Protein AF-A0A9D1DAY0-F1 (afdb_monomer_lite)

pLDDT: mean 90.66, std 7.15, range [53.03, 96.75]

Radius of gyration: 17.34 Å; chains: 1; bounding box: 46×25×51 Å

Secondary structure (DSSP, 8-state):
--HHHHHHHHH-HHHHHHHHHHHHHHHHT--BTTB-HHHHHHHHHHHHHHHHHHHHHHHHHHHHHTTS-HHHHHHHHHHHHSPPP-HHHHHHHHHHHHHHHHHHHTTTTTTHHHHHHHHHHT--

Structure (mmCIF, N/CA/C/O backbone):
data_AF-A0A9D1DAY0-F1
#
_entry.id   AF-A0A9D1DAY0-F1
#
loop_
_atom_site.group_PDB
_atom_site.id
_atom_site.type_symbol
_atom_site.label_atom_id
_atom_site.label_alt_id
_atom_site.label_comp_id
_atom_site.label_asym_id
_atom_site.label_entity_id
_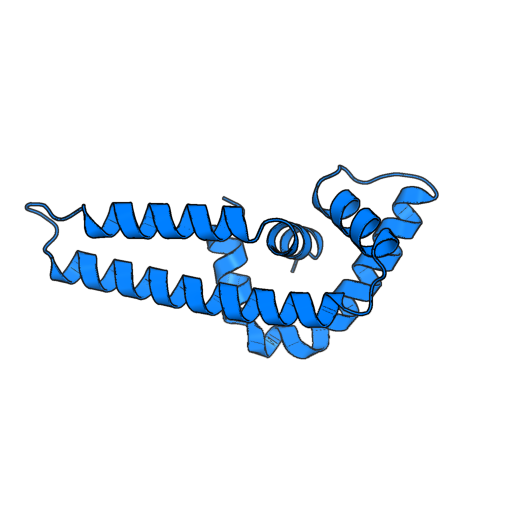atom_site.label_seq_id
_atom_site.pdbx_PDB_ins_code
_atom_site.Cartn_x
_atom_site.Cartn_y
_atom_site.Cartn_z
_atom_site.occupancy
_atom_site.B_iso_or_equiv
_atom_site.auth_seq_id
_atom_site.auth_comp_id
_atom_site.auth_asym_id
_atom_site.auth_atom_id
_atom_site.pdbx_PDB_model_num
ATOM 1 N N . MET A 1 1 ? 0.345 -10.544 9.153 1.00 59.47 1 MET A N 1
ATOM 2 C CA . MET A 1 1 ? 0.003 -9.256 8.516 1.00 59.47 1 MET A CA 1
ATOM 3 C C . MET A 1 1 ? -0.204 -8.164 9.567 1.00 59.47 1 MET A C 1
ATOM 5 O O . MET A 1 1 ? -1.065 -8.306 10.435 1.00 59.47 1 MET A O 1
ATOM 9 N N . LYS A 1 2 ? 0.604 -7.096 9.554 1.00 84.38 2 LYS A N 1
ATOM 10 C CA . LYS A 1 2 ? 0.476 -5.992 10.524 1.00 84.38 2 LYS A CA 1
ATOM 11 C C . LYS A 1 2 ? -0.511 -4.956 9.978 1.00 84.38 2 LYS A C 1
ATOM 13 O O . LYS A 1 2 ? -0.156 -4.183 9.102 1.00 84.38 2 LYS A O 1
ATOM 18 N N . VAL A 1 3 ? -1.721 -4.897 10.538 1.00 91.44 3 VAL A N 1
ATOM 19 C CA . VAL A 1 3 ? -2.784 -3.924 10.178 1.00 91.44 3 VAL A CA 1
ATOM 20 C C . VAL A 1 3 ? -2.260 -2.489 10.106 1.00 91.44 3 VAL A C 1
ATOM 22 O O . VAL A 1 3 ? -2.619 -1.729 9.217 1.00 91.44 3 VAL A O 1
ATOM 25 N N . LYS A 1 4 ? -1.346 -2.139 11.014 1.00 91.81 4 LYS A N 1
ATOM 26 C CA . LYS A 1 4 ? -0.687 -0.835 11.039 1.00 91.81 4 LYS A CA 1
ATOM 27 C C . LYS A 1 4 ? 0.099 -0.521 9.758 1.00 91.81 4 LYS A C 1
ATOM 29 O O . LYS A 1 4 ? 0.066 0.614 9.312 1.00 91.81 4 LYS A O 1
ATOM 34 N N . ALA A 1 5 ? 0.787 -1.503 9.172 1.00 91.56 5 ALA A N 1
ATOM 35 C CA . ALA A 1 5 ? 1.514 -1.325 7.915 1.00 91.56 5 ALA A CA 1
ATOM 36 C C . ALA A 1 5 ? 0.534 -1.071 6.760 1.00 91.56 5 ALA A C 1
ATOM 38 O O . ALA A 1 5 ? 0.675 -0.094 6.041 1.00 91.56 5 ALA A O 1
ATOM 39 N N . ILE A 1 6 ? -0.536 -1.860 6.669 1.00 94.62 6 ILE A N 1
ATOM 40 C CA . ILE A 1 6 ? -1.580 -1.660 5.652 1.00 94.62 6 ILE A CA 1
ATOM 41 C C . ILE A 1 6 ? -2.205 -0.268 5.752 1.00 94.62 6 ILE A C 1
ATOM 43 O O . ILE A 1 6 ? -2.365 0.407 4.744 1.00 94.62 6 ILE A O 1
ATOM 47 N N . LEU A 1 7 ? -2.520 0.185 6.969 1.00 95.31 7 LEU A N 1
ATOM 48 C CA . LEU A 1 7 ? -3.064 1.526 7.178 1.00 95.31 7 LEU A CA 1
ATOM 49 C C . LEU A 1 7 ? -2.066 2.617 6.775 1.00 95.31 7 LEU A C 1
ATOM 51 O O . LEU A 1 7 ? -2.467 3.595 6.158 1.00 95.31 7 LEU A O 1
ATOM 55 N N . LYS A 1 8 ? -0.769 2.450 7.068 1.00 94.31 8 LYS A N 1
ATOM 56 C CA . LYS A 1 8 ? 0.255 3.393 6.594 1.00 94.31 8 LYS A CA 1
ATOM 57 C C . LYS A 1 8 ? 0.265 3.488 5.071 1.00 94.31 8 LYS A C 1
ATOM 59 O O . LYS A 1 8 ? 0.278 4.595 4.559 1.00 94.31 8 LYS A O 1
ATOM 64 N N . PHE A 1 9 ? 0.230 2.351 4.374 1.00 94.69 9 PHE A N 1
ATOM 65 C CA . PHE A 1 9 ? 0.159 2.324 2.913 1.00 94.69 9 PHE A CA 1
ATOM 66 C C . PHE A 1 9 ? -1.111 3.013 2.398 1.00 94.69 9 PHE A C 1
ATOM 68 O O . PHE A 1 9 ? -1.030 3.874 1.531 1.00 94.69 9 PHE A O 1
ATOM 75 N N . TYR A 1 10 ? -2.268 2.696 2.983 1.00 96.06 10 TYR A N 1
ATOM 76 C CA . TYR A 1 10 ? -3.549 3.294 2.606 1.00 96.06 10 TYR A CA 1
ATOM 77 C C . TYR A 1 10 ? -3.557 4.827 2.723 1.00 96.06 10 TYR A C 1
ATOM 79 O O . TYR A 1 10 ? -4.090 5.499 1.846 1.00 96.06 10 TYR A O 1
ATOM 87 N N . PHE A 1 11 ? -2.938 5.378 3.773 1.00 95.75 11 PHE A N 1
ATOM 88 C CA . PHE A 1 11 ? -2.857 6.826 4.000 1.00 95.75 11 PHE A CA 1
ATOM 89 C C . PHE A 1 11 ? -1.659 7.518 3.326 1.00 95.75 11 PHE A C 1
ATOM 91 O O . PHE A 1 11 ? -1.552 8.736 3.449 1.00 95.75 11 PHE A O 1
ATOM 98 N N . MET A 1 12 ? -0.769 6.773 2.661 1.00 93.06 12 MET A N 1
ATOM 99 C CA . MET A 1 12 ? 0.395 7.291 1.922 1.00 93.06 12 MET A CA 1
ATOM 100 C C . MET A 1 12 ? 0.554 6.623 0.538 1.00 93.06 12 MET A C 1
ATOM 102 O O . MET A 1 12 ? 1.615 6.064 0.225 1.00 93.06 12 MET A O 1
ATOM 106 N N . PRO A 1 13 ? -0.499 6.608 -0.305 1.00 90.06 13 PRO A N 1
ATOM 107 C CA . PRO A 1 13 ? -0.414 5.985 -1.622 1.00 90.06 13 PRO A CA 1
ATOM 108 C C . PRO A 1 13 ? 0.512 6.766 -2.562 1.00 90.06 13 PRO A C 1
ATOM 110 O O . PRO A 1 13 ? 1.239 6.163 -3.352 1.00 90.06 13 PRO A O 1
ATOM 113 N N . GLU A 1 14 ? 0.545 8.095 -2.439 1.00 90.50 14 GLU A N 1
ATOM 114 C CA . GLU A 1 14 ? 1.357 8.984 -3.275 1.00 90.50 14 GLU A CA 1
ATOM 115 C C . GLU A 1 14 ? 2.858 8.779 -3.038 1.00 90.50 14 GLU A C 1
ATOM 117 O O . GLU A 1 14 ? 3.660 8.779 -3.978 1.00 90.50 14 GLU A O 1
ATOM 122 N N . GLU A 1 15 ? 3.267 8.553 -1.789 1.00 89.31 15 GLU A N 1
ATOM 123 C CA . GLU A 1 15 ? 4.658 8.266 -1.455 1.00 89.31 15 GLU A CA 1
ATOM 124 C C . GLU A 1 15 ? 5.088 6.889 -1.968 1.00 89.31 15 GLU A C 1
ATOM 126 O O . GLU A 1 15 ? 6.204 6.745 -2.483 1.00 89.31 15 GLU A O 1
ATOM 131 N N . ALA A 1 16 ? 4.203 5.889 -1.881 1.00 88.38 16 ALA A N 1
ATOM 132 C CA . ALA A 1 16 ? 4.439 4.568 -2.457 1.00 88.38 16 ALA A CA 1
ATOM 133 C C . ALA A 1 16 ? 4.591 4.648 -3.986 1.00 88.38 16 ALA A C 1
ATOM 135 O O . ALA A 1 16 ? 5.547 4.100 -4.546 1.00 88.38 16 ALA A O 1
ATOM 136 N N . GLU A 1 17 ? 3.710 5.395 -4.655 1.00 90.88 17 GLU A N 1
ATOM 137 C CA . GLU A 1 17 ? 3.792 5.644 -6.092 1.00 90.88 17 GLU A CA 1
ATOM 138 C C . GLU A 1 17 ? 5.081 6.386 -6.473 1.00 90.88 17 GLU A C 1
ATOM 140 O O . GLU A 1 17 ? 5.796 5.973 -7.389 1.00 90.88 17 GLU A O 1
ATOM 145 N N . THR A 1 18 ? 5.426 7.447 -5.745 1.00 91.31 18 THR A N 1
ATOM 146 C CA . THR A 1 18 ? 6.639 8.235 -5.994 1.00 91.31 18 THR A CA 1
ATOM 147 C C . THR A 1 18 ? 7.894 7.375 -5.872 1.00 91.31 18 THR A C 1
ATOM 149 O O . THR A 1 18 ? 8.805 7.475 -6.701 1.00 91.31 18 THR A O 1
ATOM 152 N N . ARG A 1 19 ? 7.962 6.503 -4.859 1.00 90.38 19 ARG A N 1
ATOM 153 C CA . ARG A 1 19 ? 9.091 5.584 -4.666 1.00 90.38 19 ARG A CA 1
ATOM 154 C C . ARG A 1 19 ? 9.217 4.608 -5.838 1.00 90.38 19 ARG A C 1
ATOM 156 O O . ARG A 1 19 ? 10.320 4.441 -6.358 1.00 90.38 19 ARG A O 1
ATOM 163 N N . LEU A 1 20 ? 8.110 4.019 -6.290 1.00 91.44 20 LEU A N 1
ATOM 164 C CA . LEU A 1 20 ? 8.094 3.125 -7.451 1.00 91.44 20 LEU A CA 1
ATOM 165 C C . LEU A 1 20 ? 8.511 3.834 -8.740 1.00 91.44 20 LEU A C 1
ATOM 167 O O . LEU A 1 20 ? 9.375 3.334 -9.457 1.00 91.44 20 LEU A O 1
ATOM 171 N N . ASN A 1 21 ? 7.967 5.022 -9.006 1.00 93.00 21 ASN A N 1
ATOM 172 C CA . ASN A 1 21 ? 8.323 5.803 -10.188 1.00 93.00 21 ASN A CA 1
ATOM 173 C C . ASN A 1 21 ? 9.828 6.129 -10.202 1.00 93.00 21 ASN A C 1
ATOM 175 O O . ASN A 1 21 ? 10.477 6.005 -11.236 1.00 93.00 21 ASN A O 1
ATOM 179 N N . ARG A 1 22 ? 10.428 6.456 -9.047 1.00 93.12 22 ARG A N 1
ATOM 180 C CA . ARG A 1 22 ? 11.885 6.657 -8.935 1.00 93.12 22 ARG A CA 1
ATOM 181 C C . ARG A 1 22 ? 12.681 5.393 -9.257 1.00 93.12 22 ARG A C 1
ATOM 183 O O . ARG A 1 22 ? 13.717 5.492 -9.911 1.00 93.12 22 ARG A O 1
ATOM 190 N N . LEU A 1 23 ? 12.224 4.222 -8.807 1.00 92.88 23 LEU A N 1
ATOM 191 C CA . LEU A 1 23 ? 12.869 2.947 -9.131 1.00 92.88 23 LEU A CA 1
ATOM 192 C C . LEU A 1 23 ? 12.781 2.647 -10.628 1.00 92.88 23 LEU A C 1
ATOM 194 O O . LEU A 1 23 ? 13.804 2.323 -11.226 1.00 92.88 23 LEU A O 1
ATOM 198 N N . ILE A 1 24 ? 11.605 2.830 -11.233 1.00 93.44 24 ILE A N 1
ATOM 199 C CA . ILE A 1 24 ? 11.387 2.654 -12.675 1.00 93.44 24 ILE A CA 1
ATOM 200 C C . ILE A 1 24 ? 12.343 3.549 -13.461 1.00 93.44 24 ILE A C 1
ATOM 202 O O . ILE A 1 24 ? 13.116 3.052 -14.276 1.00 93.44 24 ILE A O 1
ATOM 206 N N . THR A 1 25 ? 12.371 4.848 -13.153 1.00 93.62 25 THR A N 1
ATOM 207 C CA . THR A 1 25 ? 13.281 5.808 -13.790 1.00 93.62 25 THR A CA 1
ATOM 208 C C . THR A 1 25 ? 14.739 5.386 -13.618 1.00 93.62 25 THR A C 1
ATOM 210 O O . THR A 1 25 ? 15.494 5.346 -14.586 1.00 93.62 25 THR A O 1
ATOM 213 N N . LYS A 1 26 ? 15.147 5.002 -12.402 1.00 92.62 26 LYS A N 1
ATOM 214 C CA . LYS A 1 26 ? 16.519 4.553 -12.134 1.00 92.62 26 LYS A CA 1
ATOM 215 C C . LYS A 1 26 ? 16.903 3.338 -12.981 1.00 92.62 26 LYS A C 1
ATOM 217 O O . LYS A 1 26 ? 18.027 3.289 -13.468 1.00 92.62 26 LYS A O 1
ATOM 222 N N . LYS A 1 27 ? 16.008 2.358 -13.140 1.00 91.19 27 LYS A N 1
ATOM 223 C CA . LYS A 1 27 ? 16.276 1.153 -13.938 1.00 91.19 27 LYS A CA 1
ATOM 224 C C . LYS A 1 27 ? 16.282 1.448 -15.435 1.00 91.19 27 LYS A C 1
ATOM 226 O O . LYS A 1 27 ? 17.211 1.014 -16.113 1.00 91.19 27 LYS A O 1
ATOM 231 N N . ALA A 1 28 ? 15.342 2.261 -15.913 1.00 89.56 28 ALA A N 1
ATOM 232 C CA . ALA A 1 28 ? 15.250 2.664 -17.315 1.00 89.56 28 ALA A CA 1
ATOM 233 C C . ALA A 1 28 ? 16.539 3.336 -17.827 1.00 89.56 28 ALA A C 1
ATOM 235 O O . ALA A 1 28 ? 16.956 3.091 -18.954 1.00 89.56 28 ALA A O 1
ATOM 236 N N . PHE A 1 29 ? 17.211 4.126 -16.983 1.00 88.44 29 PHE A N 1
ATOM 237 C CA . PHE A 1 29 ? 18.459 4.818 -17.333 1.00 88.44 29 PHE A CA 1
ATOM 238 C C . PHE A 1 29 ? 19.740 4.076 -16.909 1.00 88.44 29 PHE A C 1
ATOM 240 O O . PHE A 1 29 ? 20.819 4.662 -16.925 1.00 88.44 29 PHE A O 1
ATOM 247 N N . SER A 1 30 ? 19.655 2.798 -16.519 1.00 86.38 30 SER A N 1
ATOM 248 C CA . SER A 1 30 ? 20.807 2.040 -15.994 1.00 86.38 30 SER A CA 1
ATOM 249 C C . SER A 1 30 ? 21.574 1.200 -17.023 1.00 86.38 30 SER A C 1
ATOM 251 O O . SER A 1 30 ? 22.434 0.407 -16.630 1.00 86.38 30 SER A O 1
ATOM 253 N N . VAL A 1 31 ? 21.291 1.380 -18.319 1.00 81.69 31 VAL A N 1
ATOM 254 C CA . VAL A 1 31 ? 21.986 0.690 -19.418 1.00 81.69 31 VAL A CA 1
ATOM 255 C C . VAL A 1 31 ? 23.481 1.006 -19.368 1.00 81.69 31 VAL A C 1
ATOM 257 O O . VAL A 1 31 ? 23.879 2.169 -19.296 1.00 81.69 31 VAL A O 1
ATOM 260 N N . ASN A 1 32 ? 24.319 -0.029 -19.394 1.00 84.31 32 ASN A N 1
ATOM 261 C CA . ASN A 1 32 ? 25.774 0.112 -19.384 1.00 84.31 32 ASN A CA 1
ATOM 262 C C . ASN A 1 32 ? 26.457 -1.103 -20.039 1.00 84.31 32 ASN A C 1
ATOM 264 O O . ASN A 1 32 ? 25.798 -2.015 -20.524 1.00 84.31 32 ASN A O 1
ATOM 268 N N . ALA A 1 33 ? 27.792 -1.136 -20.052 1.00 76.75 33 ALA A N 1
ATOM 269 C CA . ALA A 1 33 ? 28.555 -2.210 -20.698 1.00 76.75 33 ALA A CA 1
ATOM 270 C C . ALA A 1 33 ? 28.264 -3.629 -20.152 1.00 76.75 33 ALA A C 1
ATOM 272 O O . ALA A 1 33 ? 28.474 -4.602 -20.868 1.00 76.75 33 ALA A O 1
ATOM 273 N N . ALA A 1 34 ? 27.778 -3.751 -18.912 1.00 78.81 34 ALA A N 1
ATOM 274 C CA . ALA A 1 34 ? 27.421 -5.017 -18.268 1.00 78.81 34 ALA A CA 1
ATOM 275 C C . ALA A 1 34 ? 25.907 -5.303 -18.264 1.00 78.81 34 ALA A C 1
ATOM 277 O O . ALA A 1 34 ? 25.490 -6.361 -17.802 1.00 78.81 34 ALA A O 1
ATOM 278 N N . ARG A 1 35 ? 25.082 -4.359 -18.731 1.00 80.25 35 ARG A N 1
ATOM 279 C CA . ARG A 1 35 ? 23.618 -4.422 -18.678 1.00 80.25 35 ARG A CA 1
ATOM 280 C C . ARG A 1 35 ? 23.027 -3.859 -19.950 1.00 80.25 35 ARG A C 1
ATOM 282 O O . ARG A 1 35 ? 23.083 -2.649 -20.188 1.00 80.25 35 ARG A O 1
ATOM 289 N N . ASN A 1 36 ? 22.450 -4.735 -20.754 1.00 87.38 36 ASN A N 1
ATOM 290 C CA . ASN A 1 36 ? 21.890 -4.326 -22.027 1.00 87.38 36 ASN A CA 1
ATOM 291 C C . ASN A 1 36 ? 20.499 -3.677 -21.828 1.00 87.38 36 ASN A C 1
ATOM 293 O O . ASN A 1 36 ? 19.935 -3.638 -20.729 1.00 87.38 36 ASN A O 1
ATOM 297 N N . ALA A 1 37 ? 19.950 -3.121 -22.908 1.00 87.94 37 ALA A N 1
ATOM 298 C CA . ALA A 1 37 ? 18.640 -2.472 -22.880 1.00 87.94 37 ALA A CA 1
ATOM 299 C C . ALA A 1 37 ? 17.486 -3.449 -22.584 1.00 87.94 37 ALA A C 1
ATOM 301 O O . ALA A 1 37 ? 16.479 -3.035 -22.013 1.00 87.94 37 ALA A O 1
ATOM 302 N N . PHE A 1 38 ? 17.637 -4.726 -22.945 1.00 90.12 38 PHE A N 1
ATOM 303 C CA . PHE A 1 38 ? 16.642 -5.767 -22.701 1.00 90.12 38 PHE A CA 1
ATOM 304 C C . PHE A 1 38 ? 16.529 -6.086 -21.203 1.00 90.12 38 PHE A C 1
ATOM 306 O O . PHE A 1 38 ? 15.431 -6.003 -20.663 1.00 90.12 38 PHE A O 1
ATOM 313 N N . ASP A 1 39 ? 17.652 -6.288 -20.507 1.00 89.94 39 ASP A N 1
ATOM 314 C CA . ASP A 1 39 ? 17.676 -6.521 -19.052 1.00 89.94 39 ASP A CA 1
ATOM 315 C C . ASP A 1 39 ? 17.010 -5.354 -18.295 1.00 89.94 39 ASP A C 1
ATOM 317 O O . ASP A 1 39 ? 16.264 -5.531 -17.332 1.00 89.94 39 ASP A O 1
ATOM 321 N N . CYS A 1 40 ? 17.260 -4.121 -18.751 1.00 90.19 40 CYS A N 1
ATOM 322 C CA . CYS A 1 40 ? 16.647 -2.930 -18.164 1.00 90.19 40 CYS A CA 1
ATOM 323 C C . CYS A 1 40 ? 15.133 -2.874 -18.422 1.00 90.19 40 CYS A C 1
ATOM 325 O O . CYS A 1 40 ? 14.384 -2.446 -17.543 1.00 90.19 40 CYS A O 1
ATOM 327 N N . ALA A 1 41 ? 14.680 -3.297 -19.606 1.00 92.19 41 ALA A N 1
ATOM 328 C CA . ALA A 1 41 ? 13.264 -3.351 -19.952 1.00 92.19 41 ALA A CA 1
ATOM 329 C C . ALA A 1 41 ? 12.511 -4.408 -19.130 1.00 92.19 41 ALA A C 1
ATOM 331 O O . ALA A 1 41 ? 11.416 -4.116 -18.649 1.00 92.19 41 ALA A O 1
ATOM 332 N N . GLU A 1 42 ? 13.100 -5.588 -18.913 1.00 94.94 42 GLU A N 1
ATOM 333 C CA . GLU A 1 42 ? 12.506 -6.638 -18.076 1.00 94.94 42 GLU A CA 1
ATOM 334 C C . GLU A 1 42 ? 12.298 -6.163 -16.632 1.00 94.94 42 GLU A C 1
ATOM 336 O O . GLU A 1 42 ? 11.208 -6.302 -16.078 1.00 94.94 42 GLU A O 1
ATOM 341 N N . GLU A 1 43 ? 13.293 -5.503 -16.038 1.00 93.38 43 GLU A N 1
ATOM 342 C CA . GLU A 1 43 ? 13.166 -4.974 -14.674 1.00 93.38 43 GLU A CA 1
ATOM 343 C C . GLU A 1 43 ? 12.157 -3.830 -14.560 1.00 93.38 43 GLU A C 1
ATOM 345 O O . GLU A 1 43 ? 11.448 -3.708 -13.557 1.00 93.38 43 GLU A O 1
ATOM 350 N N . VAL A 1 44 ? 12.076 -2.970 -15.578 1.00 94.50 44 VAL A N 1
ATOM 351 C CA . VAL A 1 44 ? 11.037 -1.936 -15.637 1.00 94.50 44 VAL A CA 1
ATOM 352 C C . VAL A 1 44 ? 9.657 -2.584 -15.730 1.00 94.50 44 VAL A C 1
ATOM 354 O O . VAL A 1 44 ? 8.751 -2.165 -15.008 1.00 94.50 44 VAL A O 1
ATOM 357 N N . ALA A 1 45 ? 9.492 -3.619 -16.555 1.00 95.94 45 ALA A N 1
ATOM 358 C CA . ALA A 1 45 ? 8.236 -4.352 -16.669 1.00 95.94 45 ALA A CA 1
ATOM 359 C C . ALA A 1 45 ? 7.836 -5.015 -15.337 1.00 95.94 45 ALA A C 1
ATOM 361 O O . ALA A 1 45 ? 6.676 -4.912 -14.932 1.00 95.94 45 ALA A O 1
ATOM 362 N N . GLU A 1 46 ? 8.788 -5.606 -14.606 1.00 95.38 46 GLU A N 1
ATOM 363 C CA . GLU A 1 46 ? 8.548 -6.155 -13.264 1.00 95.38 46 GLU A CA 1
ATOM 364 C C . GLU A 1 46 ? 8.044 -5.069 -12.297 1.00 95.38 46 GLU A C 1
ATOM 366 O O . GLU A 1 46 ? 7.040 -5.257 -11.607 1.00 95.38 46 GLU A O 1
ATOM 371 N N . LEU A 1 47 ? 8.688 -3.897 -12.276 1.00 95.44 47 LEU A N 1
ATOM 372 C CA . LEU A 1 47 ? 8.274 -2.777 -11.426 1.00 95.44 47 LEU A CA 1
ATOM 373 C C . LEU A 1 47 ? 6.890 -2.226 -11.802 1.00 95.44 47 LEU A C 1
ATOM 375 O O . LEU A 1 47 ? 6.120 -1.856 -10.914 1.00 95.44 47 LEU A O 1
ATOM 379 N N . VAL A 1 48 ? 6.546 -2.195 -13.092 1.00 96.00 48 VAL A N 1
ATOM 380 C CA . VAL A 1 48 ? 5.203 -1.815 -13.563 1.00 96.00 48 VAL A CA 1
ATOM 381 C C . VAL A 1 48 ? 4.157 -2.834 -13.105 1.00 96.00 48 VAL A C 1
ATOM 383 O O . VAL A 1 48 ? 3.098 -2.435 -12.619 1.00 96.00 48 VAL A O 1
ATOM 386 N N . CYS A 1 49 ? 4.464 -4.133 -13.165 1.00 96.31 49 CYS A N 1
ATOM 387 C CA . CYS A 1 49 ? 3.591 -5.178 -12.627 1.00 96.31 49 CYS A CA 1
ATOM 388 C C . CYS A 1 49 ? 3.405 -5.030 -11.107 1.00 96.31 49 CYS A C 1
ATOM 390 O O . CYS A 1 49 ? 2.285 -5.083 -10.599 1.00 96.31 49 CYS A O 1
ATOM 392 N N . LYS A 1 50 ? 4.479 -4.756 -10.356 1.00 95.12 50 LYS A N 1
ATOM 393 C CA . LYS A 1 50 ? 4.388 -4.455 -8.916 1.00 95.12 50 LYS A CA 1
ATOM 394 C C . LYS A 1 50 ? 3.507 -3.228 -8.651 1.00 95.12 50 LYS A C 1
ATOM 396 O O . LYS A 1 50 ? 2.664 -3.261 -7.753 1.00 95.12 50 LYS A O 1
ATOM 401 N N . LYS A 1 51 ? 3.627 -2.174 -9.467 1.00 94.81 51 LYS A N 1
ATOM 402 C CA . LYS A 1 51 ? 2.772 -0.979 -9.382 1.00 94.81 51 LYS A CA 1
ATOM 403 C C . LYS A 1 51 ? 1.295 -1.319 -9.587 1.00 94.81 51 LYS A C 1
ATOM 405 O O . LYS A 1 51 ? 0.472 -0.882 -8.786 1.00 94.81 51 LYS A O 1
ATOM 410 N N . SER A 1 52 ? 0.948 -2.133 -10.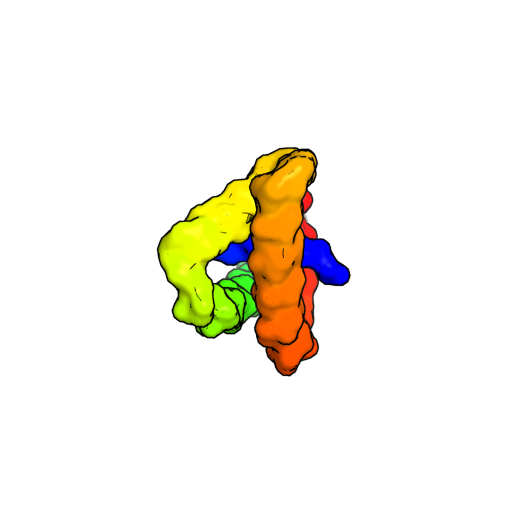588 1.00 95.75 52 SER A N 1
ATOM 411 C CA . SER A 1 52 ? -0.452 -2.521 -10.806 1.00 95.75 52 SER A CA 1
ATOM 412 C C . SER A 1 52 ? -1.029 -3.312 -9.630 1.00 95.75 52 SER A C 1
ATOM 414 O O . SER A 1 52 ? -2.178 -3.083 -9.256 1.00 95.75 52 SER A O 1
ATOM 416 N N . GLN A 1 53 ? -0.230 -4.180 -8.994 1.00 96.06 53 GLN A N 1
ATOM 417 C CA . GLN A 1 53 ? -0.655 -4.913 -7.794 1.00 96.06 53 GLN A CA 1
ATOM 418 C C . GLN A 1 53 ? -0.933 -3.977 -6.607 1.00 96.06 53 GLN A C 1
ATOM 420 O O . GLN A 1 53 ? -1.925 -4.161 -5.899 1.00 96.06 53 GLN A O 1
ATOM 425 N N . LEU A 1 54 ? -0.116 -2.934 -6.411 1.00 95.06 54 LEU A N 1
ATOM 426 C CA . LEU A 1 54 ? -0.374 -1.921 -5.381 1.00 95.06 54 LEU A CA 1
ATOM 427 C C . LEU A 1 54 ? -1.622 -1.083 -5.671 1.00 95.06 54 LEU A C 1
ATOM 429 O O . LEU A 1 54 ? -2.375 -0.802 -4.743 1.00 95.06 54 LEU A O 1
ATOM 433 N N . CYS A 1 55 ? -1.879 -0.715 -6.930 1.00 95.38 55 CYS A N 1
ATOM 434 C CA . CYS A 1 55 ? -3.108 -0.009 -7.302 1.00 95.38 55 CYS A CA 1
ATOM 435 C C . CYS A 1 55 ? -4.356 -0.856 -7.005 1.00 95.38 55 CYS A C 1
ATOM 437 O O . CYS A 1 55 ? -5.318 -0.354 -6.422 1.00 95.38 55 CYS A O 1
ATOM 439 N N . ALA A 1 56 ? -4.326 -2.148 -7.352 1.00 95.94 56 ALA A N 1
ATOM 440 C CA . ALA A 1 56 ? -5.417 -3.075 -7.051 1.00 95.94 56 ALA A CA 1
ATOM 441 C C . ALA A 1 56 ? -5.632 -3.224 -5.536 1.00 95.94 56 ALA A C 1
ATOM 443 O O . ALA A 1 56 ? -6.771 -3.153 -5.068 1.00 95.94 56 ALA A O 1
ATOM 444 N N . LEU A 1 57 ? -4.543 -3.376 -4.769 1.00 96.12 57 LEU A N 1
ATOM 445 C CA . LEU A 1 57 ? -4.597 -3.415 -3.309 1.00 96.12 57 LEU A CA 1
ATOM 446 C C . LEU A 1 57 ? -5.198 -2.124 -2.746 1.00 96.12 57 LEU A C 1
ATOM 448 O O . LEU A 1 57 ? -6.095 -2.192 -1.912 1.00 96.12 57 LEU A O 1
ATOM 452 N N . TRP A 1 58 ? -4.733 -0.955 -3.191 1.00 96.69 58 TRP A N 1
ATOM 453 C CA . TRP A 1 58 ? -5.230 0.324 -2.692 1.00 96.69 58 TRP A CA 1
ATOM 454 C C . TRP A 1 58 ? -6.731 0.478 -2.947 1.00 96.69 58 TRP A C 1
ATOM 456 O O . TRP A 1 58 ? -7.468 0.751 -2.006 1.00 96.69 58 TRP A O 1
ATOM 466 N N . GLY A 1 59 ? -7.208 0.185 -4.161 1.00 96.75 59 GLY A N 1
ATOM 467 C CA . GLY A 1 59 ? -8.640 0.248 -4.470 1.00 96.75 59 GLY A CA 1
ATOM 468 C C . GLY A 1 59 ? -9.487 -0.724 -3.639 1.00 96.75 59 GLY A C 1
ATOM 469 O O . GLY A 1 59 ? -10.637 -0.436 -3.316 1.00 96.75 59 GLY A O 1
ATOM 470 N N . PHE A 1 60 ? -8.936 -1.876 -3.253 1.00 96.38 60 PHE A N 1
ATOM 471 C CA . PHE A 1 60 ? -9.584 -2.778 -2.300 1.00 96.38 60 PHE A CA 1
ATOM 472 C C . PHE A 1 60 ? -9.659 -2.192 -0.885 1.00 96.38 60 PHE A C 1
ATOM 474 O O .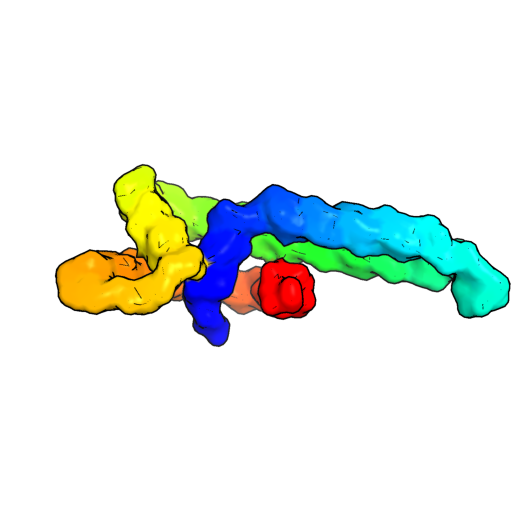 PHE A 1 60 ? -10.706 -2.276 -0.238 1.00 96.38 60 PHE A O 1
ATOM 481 N N . LEU A 1 61 ? -8.567 -1.594 -0.404 1.00 96.44 61 LEU A N 1
ATOM 482 C CA . LEU A 1 61 ? -8.522 -0.961 0.914 1.00 96.44 61 LEU A CA 1
ATOM 483 C C . LEU A 1 61 ? -9.454 0.253 0.989 1.00 96.44 61 LEU A C 1
ATOM 485 O O . LEU A 1 61 ? -10.111 0.427 2.012 1.00 96.44 61 LEU A O 1
ATOM 489 N N . ASP A 1 62 ? -9.553 1.024 -0.091 1.00 96.50 62 ASP A N 1
ATOM 490 C CA . ASP A 1 62 ? -10.443 2.180 -0.221 1.00 96.50 62 ASP A CA 1
ATOM 491 C C . ASP A 1 62 ? -11.912 1.769 -0.067 1.00 96.50 62 ASP A C 1
ATOM 493 O O . ASP A 1 62 ? -12.598 2.225 0.848 1.00 96.50 62 ASP A O 1
ATOM 497 N N . ARG A 1 63 ? -12.353 0.737 -0.800 1.00 95.62 63 ARG A N 1
ATOM 498 C CA . ARG A 1 63 ? -13.690 0.139 -0.610 1.00 95.62 63 ARG A CA 1
ATOM 499 C C . ARG A 1 63 ? -13.914 -0.405 0.804 1.00 95.62 63 ARG A C 1
ATOM 501 O O . ARG A 1 63 ? -15.024 -0.373 1.339 1.00 95.62 63 ARG A O 1
ATOM 508 N N . ALA A 1 64 ? -12.876 -0.949 1.440 1.00 94.62 64 ALA A N 1
ATOM 509 C CA . ALA A 1 64 ? -12.977 -1.391 2.829 1.00 94.62 64 ALA A CA 1
ATOM 510 C C . ALA A 1 64 ? -13.100 -0.211 3.812 1.00 94.62 64 ALA A C 1
ATOM 512 O O . ALA A 1 64 ? -13.701 -0.386 4.878 1.00 94.62 64 ALA A O 1
ATOM 513 N N . ALA A 1 65 ? -12.560 0.958 3.460 1.00 95.31 65 ALA A N 1
ATOM 514 C CA . ALA A 1 65 ? -12.546 2.181 4.252 1.00 95.31 65 ALA A CA 1
ATOM 515 C C . ALA A 1 65 ? -13.821 3.036 4.108 1.00 95.31 65 ALA A C 1
ATOM 517 O O . ALA A 1 65 ? -14.136 3.773 5.037 1.00 95.31 65 ALA A O 1
ATOM 518 N N . GLU A 1 66 ? -14.609 2.879 3.039 1.00 95.38 66 GLU A N 1
ATOM 519 C CA . GLU A 1 66 ? -15.875 3.612 2.807 1.00 95.38 66 GLU A CA 1
ATOM 520 C C . GLU A 1 66 ? -16.885 3.543 3.972 1.00 95.38 66 GLU A C 1
ATOM 522 O O . GLU A 1 66 ? -17.713 4.431 4.151 1.00 95.38 66 GLU A O 1
ATOM 527 N N . VAL A 1 67 ? -16.836 2.489 4.795 1.00 94.00 67 VAL A N 1
ATOM 528 C CA . VAL A 1 67 ? -17.742 2.316 5.951 1.00 94.00 67 VAL A CA 1
ATOM 529 C C . VAL A 1 67 ? -17.324 3.113 7.191 1.00 94.00 67 VAL A C 1
ATOM 531 O O . VAL A 1 67 ? -17.969 2.999 8.239 1.00 94.00 67 VAL A O 1
ATOM 534 N N . PHE A 1 68 ? -16.205 3.831 7.115 1.00 95.81 68 PHE A N 1
ATOM 535 C CA . PHE A 1 68 ? -15.672 4.641 8.196 1.00 95.81 68 PHE A CA 1
ATOM 536 C C . PHE A 1 68 ? -15.952 6.113 7.912 1.00 95.81 68 PHE A C 1
ATOM 538 O O . PHE A 1 68 ? -15.629 6.622 6.844 1.00 95.81 68 PHE A O 1
ATOM 545 N N . GLY A 1 69 ? -16.532 6.812 8.888 1.00 95.44 69 GLY A N 1
ATOM 546 C CA . GLY A 1 69 ? -16.695 8.263 8.789 1.00 95.44 69 GLY A CA 1
ATOM 547 C C . GLY A 1 69 ? -15.347 8.989 8.860 1.00 95.44 69 GLY A C 1
ATOM 548 O O . GLY A 1 69 ? -14.367 8.435 9.360 1.00 95.44 69 GLY A O 1
ATOM 549 N N . GLU A 1 70 ? -15.302 10.257 8.445 1.00 94.44 70 GLU A N 1
ATOM 550 C CA . GLU A 1 70 ? -14.070 11.069 8.446 1.00 94.44 70 GLU A CA 1
ATOM 551 C C . GLU A 1 70 ? -13.358 11.087 9.809 1.00 94.44 70 GLU A C 1
ATOM 553 O O . GLU A 1 70 ? -12.141 10.924 9.883 1.00 94.44 70 GLU A O 1
ATOM 558 N N . GLY A 1 71 ? -14.113 11.193 10.909 1.00 95.19 71 GLY A N 1
ATOM 559 C CA . GLY A 1 71 ? -13.552 11.128 12.262 1.00 95.19 71 GLY A CA 1
ATOM 560 C C . GLY A 1 71 ? -12.929 9.766 12.599 1.00 95.19 71 GLY A C 1
ATOM 561 O O . GLY A 1 71 ? -11.873 9.704 13.226 1.00 95.19 71 GLY A O 1
ATOM 562 N N . GLU A 1 72 ? -13.533 8.661 12.144 1.00 96.31 72 GLU A N 1
ATOM 563 C CA . GLU A 1 72 ? -12.964 7.319 12.325 1.00 96.31 72 GLU A CA 1
ATOM 564 C C . GLU A 1 72 ? -11.699 7.132 11.472 1.00 96.31 72 GLU A C 1
ATOM 566 O O . GLU A 1 72 ? -10.719 6.552 11.948 1.00 96.31 72 GLU A O 1
ATOM 571 N N . LEU A 1 73 ? -11.692 7.657 10.241 1.00 96.56 73 LEU A N 1
ATOM 572 C CA . LEU A 1 73 ? -10.514 7.668 9.370 1.00 96.56 73 LEU A CA 1
ATOM 573 C C . LEU A 1 73 ? -9.374 8.492 9.979 1.00 96.56 73 LEU A C 1
ATOM 575 O O . LEU A 1 73 ? -8.226 8.053 9.940 1.00 96.56 73 LEU A O 1
ATOM 579 N N . GLY A 1 74 ? -9.680 9.623 10.620 1.00 95.44 74 GLY A N 1
ATOM 580 C CA . GLY A 1 74 ? -8.707 10.415 11.375 1.00 95.44 74 GLY A CA 1
ATOM 581 C C . GLY A 1 74 ? -8.041 9.616 12.500 1.00 95.44 74 GLY A C 1
ATOM 582 O O . GLY A 1 74 ? -6.814 9.616 12.621 1.00 95.44 74 GLY A O 1
ATOM 583 N N . ILE A 1 75 ? -8.822 8.852 13.270 1.00 95.06 75 ILE A N 1
ATOM 584 C CA . ILE A 1 75 ? -8.296 7.979 14.334 1.00 95.06 75 ILE A CA 1
ATOM 585 C C . ILE A 1 75 ? -7.458 6.832 13.748 1.00 95.06 75 ILE A C 1
ATOM 587 O O . ILE A 1 75 ? -6.396 6.504 14.278 1.00 95.06 75 ILE A O 1
ATOM 591 N N . LEU A 1 76 ? -7.896 6.219 12.644 1.00 96.00 76 LEU A N 1
ATOM 592 C CA . LEU A 1 76 ? -7.126 5.177 11.955 1.00 96.00 76 LEU A CA 1
ATOM 593 C C . LEU A 1 76 ? -5.798 5.713 11.404 1.00 96.00 76 LEU A C 1
ATOM 595 O O . LEU A 1 76 ? -4.780 5.022 11.497 1.00 96.00 76 LEU A O 1
ATOM 599 N N . LYS A 1 77 ? -5.793 6.943 10.879 1.00 95.50 77 LYS A N 1
ATOM 600 C CA . LYS A 1 77 ? -4.584 7.635 10.422 1.00 95.50 77 LYS A CA 1
ATOM 601 C C . LYS A 1 77 ? -3.639 7.888 11.590 1.00 95.50 77 LYS A C 1
ATOM 603 O O . LYS A 1 77 ? -2.463 7.540 11.503 1.00 95.50 77 LYS A O 1
ATOM 608 N N . HIS A 1 78 ? -4.155 8.389 12.711 1.00 93.94 78 HIS A N 1
ATOM 609 C CA . HIS A 1 78 ? -3.368 8.552 13.933 1.00 93.94 78 HIS A CA 1
ATOM 610 C C . HIS A 1 78 ? -2.753 7.219 14.390 1.00 93.94 78 HIS A C 1
ATOM 612 O O . HIS A 1 78 ? -1.539 7.118 14.554 1.00 93.94 78 HIS A O 1
ATOM 618 N N . TYR A 1 79 ? -3.552 6.152 14.473 1.00 93.06 79 TYR A N 1
ATOM 619 C CA . TYR A 1 79 ? -3.076 4.809 14.819 1.00 93.06 79 TYR A CA 1
ATOM 620 C C . TYR A 1 79 ? -1.964 4.293 13.883 1.00 93.06 79 TYR A C 1
ATOM 622 O O . TYR A 1 79 ? -1.038 3.595 14.324 1.00 93.06 79 TYR A O 1
ATOM 630 N N . ALA A 1 80 ? -2.045 4.617 12.587 1.00 93.38 80 ALA A N 1
ATOM 631 C CA . ALA A 1 80 ? -1.067 4.208 11.584 1.00 93.38 80 ALA A CA 1
ATOM 632 C C . ALA A 1 80 ? 0.317 4.830 11.834 1.00 93.38 80 ALA A C 1
ATOM 634 O O . ALA A 1 80 ? 1.328 4.124 11.743 1.00 93.38 80 ALA A O 1
ATOM 635 N N . PHE A 1 81 ? 0.372 6.113 12.199 1.00 91.56 81 PHE A N 1
ATOM 636 C CA . PHE A 1 81 ? 1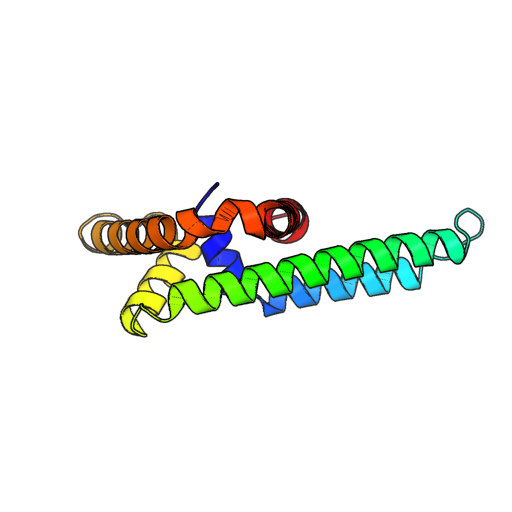.621 6.881 12.282 1.00 91.56 81 PHE A CA 1
ATOM 637 C C . PHE A 1 81 ? 2.159 7.075 13.701 1.00 91.56 81 PHE A C 1
ATOM 639 O O . PHE A 1 81 ? 3.375 7.085 13.883 1.00 91.56 81 PHE A O 1
ATOM 646 N N . SER A 1 82 ? 1.296 7.137 14.710 1.00 88.75 82 SER A N 1
ATOM 647 C CA . SER A 1 82 ? 1.698 7.427 16.087 1.00 88.75 82 SER A CA 1
ATOM 648 C C . SER A 1 82 ? 2.169 6.182 16.844 1.00 88.75 82 SER A C 1
ATOM 650 O O . SER A 1 82 ? 1.786 5.054 16.507 1.00 88.75 82 SER A O 1
ATOM 652 N N . PRO A 1 83 ? 3.007 6.324 17.887 1.00 81.25 83 PRO A N 1
ATOM 653 C CA . PRO A 1 83 ? 3.222 5.277 18.885 1.00 81.25 83 PR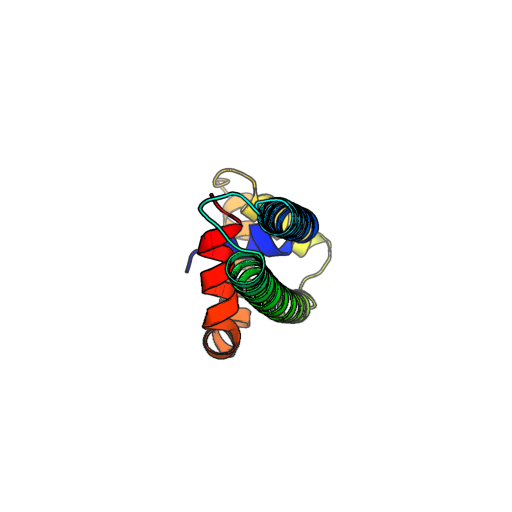O A CA 1
ATOM 654 C C . PRO A 1 83 ? 1.895 4.806 19.496 1.00 81.25 83 PRO A C 1
ATOM 656 O O . PRO A 1 83 ? 0.868 5.456 19.347 1.00 81.25 83 PRO A O 1
ATOM 659 N N . ARG A 1 84 ? 1.893 3.649 20.167 1.00 75.25 84 ARG A N 1
ATOM 660 C CA . ARG A 1 84 ? 0.661 3.144 20.794 1.00 75.25 84 ARG A CA 1
ATOM 661 C C . ARG A 1 84 ? 0.177 4.127 21.861 1.00 75.25 84 ARG A C 1
ATOM 663 O O . ARG A 1 84 ? 0.861 4.298 22.867 1.00 75.25 84 ARG A 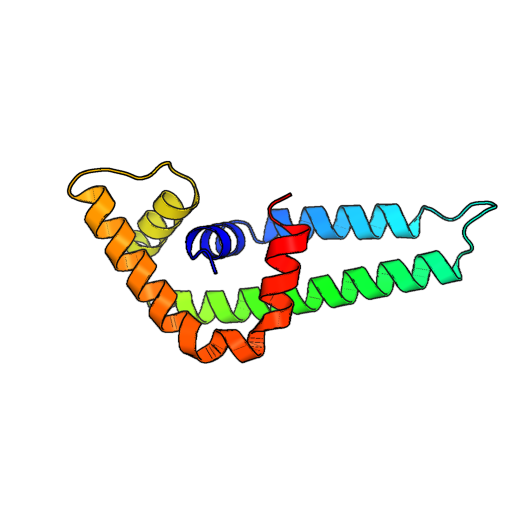O 1
ATOM 670 N N . SER A 1 85 ? -1.009 4.685 21.654 1.00 75.50 85 SER A N 1
ATOM 671 C CA . SER A 1 85 ? -1.701 5.506 22.642 1.00 75.50 85 SER A CA 1
ATOM 672 C C . SER A 1 85 ? -2.203 4.625 23.793 1.00 75.50 85 SER A C 1
ATOM 674 O O . SER A 1 85 ? -2.630 3.483 23.588 1.00 75.50 85 SER A O 1
ATOM 676 N N . GLY A 1 86 ? -2.120 5.131 25.023 1.00 72.62 86 GLY A N 1
ATOM 677 C CA . GLY A 1 86 ? -2.707 4.501 26.209 1.00 72.62 86 GLY A CA 1
ATOM 678 C C . GLY A 1 86 ? -4.169 4.911 26.420 1.00 72.62 86 GLY A C 1
ATOM 679 O O . GLY A 1 86 ? -4.722 5.708 25.666 1.00 72.62 86 GLY A O 1
ATOM 680 N N . GLY A 1 87 ? -4.809 4.380 27.464 1.00 81.12 87 GLY A N 1
ATOM 681 C CA . GLY A 1 87 ? -6.101 4.893 27.936 1.00 81.12 87 GLY A CA 1
ATOM 682 C C . GLY A 1 87 ? -7.284 4.688 26.979 1.00 81.12 87 GLY A C 1
ATOM 683 O O . GLY A 1 87 ? -7.443 3.633 26.360 1.00 81.12 87 GLY A O 1
ATOM 684 N N . GLU A 1 88 ? -8.189 5.666 26.931 1.00 76.62 88 GLU A N 1
ATOM 685 C CA . GLU A 1 88 ? -9.402 5.626 26.097 1.00 76.62 88 GLU A CA 1
ATOM 686 C C . GLU A 1 88 ? -9.117 5.800 24.607 1.00 76.62 88 GLU A C 1
ATOM 688 O O . GLU A 1 88 ? -9.692 5.075 23.791 1.00 76.62 88 GLU A O 1
ATOM 693 N N . GLU A 1 89 ? -8.168 6.665 24.260 1.00 78.44 89 GLU A N 1
ATOM 694 C CA . GLU A 1 89 ? -7.731 6.886 22.879 1.00 78.44 89 GLU A CA 1
ATOM 695 C C . GLU A 1 89 ? -7.169 5.599 22.268 1.00 78.44 89 GLU A C 1
ATOM 697 O O . GLU A 1 89 ? -7.638 5.144 21.223 1.00 78.44 89 GLU A O 1
ATOM 702 N N . GLY A 1 90 ? -6.271 4.910 22.982 1.00 86.31 90 GLY A N 1
ATOM 703 C CA . GLY A 1 90 ? -5.733 3.621 22.537 1.00 86.31 90 GLY A CA 1
ATOM 704 C C . GLY A 1 90 ? -6.797 2.528 22.373 1.00 86.31 90 GLY A C 1
ATOM 705 O O . GLY A 1 90 ? -6.692 1.661 21.497 1.00 86.31 90 GLY A O 1
ATOM 706 N N . ARG A 1 91 ? -7.864 2.558 23.187 1.00 88.06 91 ARG A N 1
ATOM 707 C CA . ARG A 1 91 ? -9.002 1.632 23.046 1.00 88.06 91 ARG A CA 1
ATOM 708 C C . ARG A 1 91 ? -9.809 1.923 21.781 1.00 88.06 91 ARG A C 1
ATOM 710 O O . ARG A 1 91 ? -10.167 0.974 21.077 1.00 88.06 91 ARG A O 1
ATOM 717 N N . ALA A 1 92 ? -10.078 3.194 21.481 1.00 89.31 92 ALA A N 1
ATOM 718 C CA . ALA A 1 92 ? -10.789 3.602 20.271 1.00 89.31 92 ALA A CA 1
ATOM 719 C C . ALA A 1 92 ? -9.998 3.244 19.003 1.00 89.31 92 ALA A C 1
ATOM 721 O O . ALA A 1 92 ? -10.538 2.580 18.114 1.00 89.31 92 ALA A O 1
ATOM 722 N N . GLU A 1 93 ? -8.705 3.572 18.974 1.00 92.44 93 GLU A N 1
ATOM 723 C CA . GLU A 1 93 ? -7.783 3.204 17.896 1.00 92.44 93 GLU A CA 1
ATOM 724 C C . GLU A 1 93 ? -7.783 1.695 17.634 1.00 92.44 93 GLU A C 1
ATOM 726 O O . GLU A 1 93 ? -7.995 1.241 16.508 1.00 92.44 93 GLU A O 1
ATOM 731 N N . ARG A 1 94 ? -7.599 0.887 18.688 1.00 91.06 94 ARG A N 1
ATOM 732 C CA . ARG A 1 94 ? -7.552 -0.574 18.562 1.00 91.06 94 ARG A CA 1
ATOM 733 C C . ARG A 1 94 ? -8.875 -1.140 18.061 1.00 91.06 94 ARG A C 1
ATOM 735 O O . ARG A 1 94 ? -8.865 -2.058 17.242 1.00 91.06 94 ARG A O 1
ATOM 742 N N . ARG A 1 95 ? -10.007 -0.619 18.542 1.00 94.44 95 ARG A N 1
ATOM 743 C CA . ARG A 1 95 ? -11.338 -1.055 18.100 1.00 94.44 95 ARG A CA 1
ATOM 744 C C . ARG A 1 95 ? -11.517 -0.815 16.603 1.00 94.44 95 ARG A C 1
ATOM 746 O O . ARG A 1 95 ? -11.927 -1.736 15.896 1.00 94.44 95 ARG A O 1
ATOM 753 N N . LEU A 1 96 ? -11.173 0.378 16.120 1.00 96.00 96 LEU A N 1
ATOM 754 C CA . LEU A 1 96 ? -11.272 0.718 14.700 1.00 96.00 96 LEU A CA 1
ATOM 755 C C . LEU A 1 96 ? -10.286 -0.088 13.853 1.00 96.00 96 LEU A C 1
ATOM 757 O O . LEU A 1 96 ? -10.684 -0.647 12.834 1.00 96.00 96 LEU A O 1
ATOM 761 N N . ALA A 1 97 ? -9.042 -0.258 14.307 1.00 94.62 97 ALA A N 1
ATOM 762 C CA . ALA A 1 97 ? -8.055 -1.085 13.616 1.00 94.62 97 ALA A CA 1
ATOM 763 C C . ALA A 1 97 ? -8.520 -2.546 13.487 1.00 94.62 97 ALA A C 1
ATOM 765 O O . ALA A 1 97 ? -8.341 -3.167 12.442 1.00 94.62 97 ALA A O 1
ATOM 766 N N . VAL A 1 98 ? -9.163 -3.104 14.520 1.00 94.81 98 VAL A N 1
ATOM 767 C CA . VAL A 1 98 ? -9.749 -4.454 14.466 1.00 94.81 98 VAL A CA 1
ATOM 768 C C . VAL A 1 98 ? -10.958 -4.506 13.528 1.00 94.81 98 VAL A C 1
ATOM 770 O O . VAL A 1 98 ? -11.079 -5.470 12.772 1.00 94.81 98 VAL A O 1
ATOM 773 N N . LYS A 1 99 ? -11.835 -3.490 13.542 1.00 95.44 99 LYS A N 1
ATOM 774 C CA . LYS A 1 99 ? -12.965 -3.367 12.599 1.00 95.44 99 LYS A CA 1
ATOM 775 C C . LYS A 1 99 ? -12.454 -3.376 11.153 1.00 95.44 99 LYS A C 1
ATOM 777 O O . LYS A 1 99 ? -12.936 -4.170 10.350 1.00 95.44 99 LYS A O 1
ATOM 782 N N . PHE A 1 100 ? -11.421 -2.587 10.862 1.00 95.62 100 PHE A N 1
ATOM 783 C CA . PHE A 1 100 ? -10.772 -2.538 9.552 1.00 95.62 100 PHE A CA 1
ATOM 784 C C . PHE A 1 100 ? -10.148 -3.890 9.180 1.00 95.62 100 PHE A C 1
ATOM 786 O O . PHE A 1 100 ? -10.455 -4.450 8.132 1.00 95.62 100 PHE A O 1
ATOM 793 N N . ALA A 1 101 ? -9.366 -4.485 10.088 1.00 94.88 101 ALA A N 1
ATOM 794 C CA . ALA A 1 101 ? -8.721 -5.784 9.886 1.00 94.88 101 ALA A CA 1
ATOM 795 C C . ALA A 1 101 ? -9.710 -6.915 9.572 1.00 94.88 101 ALA A C 1
ATOM 797 O O . ALA A 1 101 ? -9.422 -7.788 8.757 1.00 94.88 101 ALA A O 1
ATOM 798 N N . ARG A 1 102 ? -10.876 -6.919 10.229 1.00 94.06 102 ARG A N 1
ATOM 799 C CA . ARG A 1 102 ? -11.943 -7.892 9.959 1.00 94.06 102 ARG A CA 1
ATOM 800 C C . ARG A 1 102 ? -12.515 -7.724 8.560 1.00 94.06 102 ARG A C 1
ATOM 802 O O . ARG A 1 102 ? -12.794 -8.726 7.914 1.00 94.06 102 ARG A O 1
ATOM 809 N N . ARG A 1 103 ? -12.666 -6.483 8.097 1.00 92.56 103 ARG A N 1
ATOM 810 C CA . ARG A 1 103 ? -13.238 -6.185 6.783 1.00 92.56 103 ARG A CA 1
ATOM 811 C C . ARG A 1 103 ? -12.306 -6.584 5.647 1.00 92.56 103 ARG A C 1
ATOM 813 O O . ARG A 1 103 ? -12.754 -7.210 4.698 1.00 92.56 103 ARG A O 1
ATOM 820 N N . ILE A 1 104 ? -11.009 -6.323 5.795 1.00 94.19 104 ILE A N 1
ATOM 821 C CA . ILE A 1 104 ? -10.026 -6.718 4.779 1.00 94.19 104 ILE A CA 1
ATOM 822 C C . ILE A 1 104 ? -9.697 -8.217 4.807 1.00 94.19 104 ILE A C 1
ATOM 824 O O . ILE A 1 104 ? -9.174 -8.745 3.834 1.00 94.19 104 ILE A O 1
ATOM 828 N N . ARG A 1 105 ? -10.000 -8.937 5.899 1.00 90.12 105 ARG A N 1
ATOM 829 C CA . ARG A 1 105 ? -9.694 -10.374 6.007 1.00 90.12 105 ARG A CA 1
ATOM 830 C C . ARG A 1 105 ? -10.347 -11.193 4.890 1.00 90.12 105 ARG A C 1
ATOM 832 O O . ARG A 1 105 ? -9.713 -12.116 4.404 1.00 90.12 105 ARG A O 1
ATOM 839 N N . GLY A 1 106 ? -11.576 -10.853 4.498 1.00 83.56 106 GLY A N 1
ATOM 840 C CA . GLY A 1 106 ? -12.332 -11.601 3.487 1.00 83.56 106 GLY A CA 1
ATOM 841 C C . GLY A 1 106 ? -11.792 -11.490 2.058 1.00 83.56 106 GLY A C 1
ATOM 842 O O . GLY A 1 106 ? -12.103 -12.354 1.256 1.00 83.56 106 GLY A O 1
ATOM 843 N N . GLY A 1 107 ? -10.982 -10.469 1.752 1.00 85.62 107 GLY A N 1
ATOM 844 C CA . GLY A 1 107 ? -10.380 -10.262 0.423 1.00 85.62 107 GLY A CA 1
ATOM 845 C C . GLY A 1 107 ? -8.849 -10.290 0.425 1.00 85.62 107 GLY A C 1
ATOM 846 O O . GLY A 1 107 ? -8.220 -9.984 -0.580 1.00 85.62 107 GLY A O 1
ATOM 847 N N . ALA A 1 108 ? -8.219 -10.624 1.557 1.00 87.50 108 ALA A N 1
ATOM 848 C CA . ALA A 1 108 ? -6.763 -10.572 1.680 1.00 87.50 108 ALA A CA 1
ATOM 849 C C . ALA A 1 108 ? -6.048 -11.600 0.786 1.00 87.50 108 ALA A C 1
ATOM 851 O O . ALA A 1 108 ? -4.939 -11.329 0.336 1.00 87.50 108 ALA A O 1
ATOM 852 N N . GLU A 1 109 ? -6.666 -12.756 0.527 1.00 90.44 109 GLU A N 1
ATOM 853 C CA . GLU A 1 109 ? -6.095 -13.802 -0.335 1.00 90.44 109 GLU A CA 1
ATOM 854 C C . GLU A 1 109 ? -6.055 -13.368 -1.806 1.00 90.44 109 GLU A C 1
ATOM 856 O O . GLU A 1 109 ? -5.024 -13.514 -2.457 1.00 90.44 109 GLU A O 1
ATOM 861 N N . GLU A 1 110 ? -7.121 -12.734 -2.301 1.00 92.25 110 GLU A N 1
ATOM 862 C CA . GLU A 1 110 ? -7.197 -12.196 -3.669 1.00 92.25 110 GLU A CA 1
ATOM 863 C C . GLU A 1 110 ? -6.169 -11.080 -3.919 1.00 92.25 110 GLU A C 1
ATOM 865 O O . GLU A 1 110 ? -5.716 -10.875 -5.043 1.00 92.25 110 GLU A O 1
ATOM 870 N N . HIS A 1 111 ? -5.759 -10.383 -2.856 1.00 94.56 111 HIS A N 1
ATOM 871 C CA . HIS A 1 111 ? -4.786 -9.292 -2.898 1.00 94.56 111 HIS A CA 1
ATOM 872 C C . HIS A 1 111 ? -3.430 -9.655 -2.266 1.00 94.56 111 HIS A C 1
ATOM 874 O O . HIS A 1 111 ? -2.651 -8.762 -1.917 1.00 94.56 111 HIS A O 1
ATOM 880 N N . ALA A 1 112 ? -3.119 -10.950 -2.132 1.00 93.06 112 ALA A N 1
ATOM 881 C CA . ALA A 1 112 ? -1.895 -11.424 -1.483 1.00 93.06 112 ALA A CA 1
ATOM 882 C C . ALA A 1 112 ? -0.615 -10.890 -2.148 1.00 93.06 112 ALA A C 1
ATOM 884 O O . ALA A 1 112 ? 0.316 -10.485 -1.449 1.00 93.06 112 ALA A O 1
ATOM 885 N N . GLU A 1 113 ? -0.578 -10.820 -3.483 1.00 94.44 113 GLU A N 1
ATOM 886 C CA . GLU A 1 113 ? 0.592 -10.300 -4.201 1.00 94.44 113 GLU A CA 1
ATOM 887 C C . GLU A 1 113 ? 0.783 -8.799 -3.947 1.00 94.44 113 GLU A C 1
ATOM 889 O O . GLU A 1 113 ? 1.887 -8.355 -3.646 1.00 94.44 113 GLU A O 1
ATOM 894 N N . GLY A 1 114 ? -0.300 -8.015 -3.949 1.00 94.50 114 GLY A N 1
ATOM 895 C CA . GLY A 1 114 ? -0.245 -6.600 -3.576 1.00 94.50 114 GLY A CA 1
ATOM 896 C C . GLY A 1 114 ? 0.262 -6.394 -2.146 1.00 94.50 114 GLY A C 1
ATOM 897 O O . GLY A 1 114 ? 1.081 -5.509 -1.903 1.00 94.50 114 GLY A O 1
ATOM 898 N N . LEU A 1 115 ? -0.169 -7.235 -1.198 1.00 93.94 115 LEU A N 1
ATOM 899 C CA . LEU A 1 115 ? 0.310 -7.192 0.189 1.00 93.94 115 LEU A CA 1
ATOM 900 C C . LEU A 1 115 ? 1.808 -7.507 0.292 1.00 93.94 115 LEU A C 1
ATOM 902 O O . LEU A 1 115 ? 2.519 -6.837 1.040 1.00 93.94 115 LEU A O 1
ATOM 906 N N . LYS A 1 116 ? 2.294 -8.482 -0.480 1.00 93.38 116 LYS A N 1
ATOM 907 C CA . LYS A 1 116 ? 3.716 -8.832 -0.549 1.00 93.38 116 LYS A CA 1
ATOM 908 C C . LYS A 1 116 ? 4.549 -7.686 -1.126 1.00 93.38 116 LYS A C 1
ATOM 910 O O . LYS A 1 116 ? 5.551 -7.304 -0.526 1.00 93.38 116 LYS A O 1
ATOM 915 N N . VAL A 1 117 ? 4.104 -7.086 -2.231 1.00 93.12 117 VAL A N 1
ATOM 916 C CA . VAL A 1 117 ? 4.767 -5.921 -2.844 1.00 93.12 117 VAL A CA 1
ATOM 917 C C . VAL A 1 117 ? 4.789 -4.726 -1.887 1.00 93.12 117 VAL A C 1
ATOM 919 O O . VAL A 1 117 ? 5.796 -4.028 -1.786 1.00 93.12 117 VAL A O 1
ATOM 922 N N . MET A 1 118 ? 3.700 -4.495 -1.150 1.00 93.31 118 MET A N 1
ATOM 923 C CA . MET A 1 118 ? 3.624 -3.438 -0.140 1.00 93.31 118 MET A CA 1
ATOM 924 C C . MET A 1 118 ? 4.675 -3.650 0.962 1.00 93.31 118 MET A C 1
ATOM 926 O O . MET A 1 118 ? 5.356 -2.703 1.357 1.00 93.31 118 MET A O 1
ATOM 930 N N . GLU A 1 119 ? 4.829 -4.881 1.454 1.00 90.50 119 GLU A N 1
ATOM 931 C CA . GLU A 1 119 ? 5.860 -5.218 2.442 1.00 90.50 119 GLU A CA 1
ATOM 932 C C . GLU A 1 119 ? 7.282 -5.070 1.874 1.00 90.50 119 GLU A C 1
ATOM 934 O O . GLU A 1 119 ? 8.158 -4.573 2.581 1.00 90.50 119 GLU A O 1
ATOM 939 N N . GLU A 1 120 ? 7.497 -5.425 0.604 1.00 89.44 120 GLU A N 1
ATOM 940 C CA . GLU A 1 120 ? 8.789 -5.310 -0.086 1.00 89.44 120 GLU A CA 1
ATOM 941 C C . GLU A 1 120 ? 9.206 -3.852 -0.331 1.00 89.44 120 GLU A C 1
ATOM 943 O O . GLU A 1 120 ? 10.370 -3.513 -0.146 1.00 89.44 120 GLU A O 1
ATOM 948 N N . LEU A 1 121 ? 8.289 -2.977 -0.759 1.00 84.75 121 LEU A N 1
ATOM 949 C CA . LEU A 1 121 ? 8.656 -1.670 -1.324 1.00 84.75 121 LEU A CA 1
ATOM 950 C C . LEU A 1 121 ? 8.272 -0.465 -0.458 1.00 84.75 121 LEU A C 1
ATOM 952 O O . LEU A 1 121 ? 8.938 0.575 -0.527 1.00 84.75 121 LEU A O 1
ATOM 956 N N . CYS A 1 122 ? 7.223 -0.556 0.363 1.00 79.19 122 CYS A N 1
ATOM 957 C CA . CYS A 1 122 ? 6.683 0.611 1.072 1.00 79.19 122 CYS A CA 1
ATOM 958 C C . CYS A 1 122 ? 7.283 0.823 2.471 1.00 79.19 122 CYS A C 1
ATOM 960 O O . CYS A 1 122 ? 7.202 1.935 2.989 1.00 79.19 122 CYS A O 1
ATOM 962 N N . PHE A 1 123 ? 7.896 -0.198 3.082 1.00 71.44 123 PHE A N 1
ATOM 963 C CA . PHE A 1 123 ? 8.373 -0.135 4.477 1.00 71.44 123 PHE A CA 1
ATOM 964 C C . PHE A 1 123 ? 9.870 -0.416 4.674 1.00 71.44 123 PHE A C 1
ATOM 966 O O . PHE A 1 123 ? 10.290 -0.648 5.809 1.00 71.44 123 PHE A O 1
ATOM 973 N N . LEU A 1 124 ? 10.652 -0.346 3.591 1.00 53.03 124 LEU A N 1
ATOM 974 C CA . LEU A 1 124 ? 12.116 -0.227 3.621 1.00 53.03 124 LEU A CA 1
ATOM 975 C C . LEU A 1 124 ? 12.565 1.187 3.997 1.00 53.03 124 LEU A C 1
ATOM 977 O O . LEU A 1 124 ? 11.992 2.153 3.421 1.00 53.03 124 LEU A O 1
#

Organism: NCBI:txid2840751

Foldseek 3Di:
DDLLLLLLCLVPVVVLVVQLVVVLVCLCPPDDPVHHNVNSVVVSVVSVVLNVLLVVSNVLLVVLCVVPDPVLNVLCNCLNPDDQDDDPSNVSSVVSSVSSVVSCVVCCVVSVSNVVSSVVRVPD

Sequence (124 aa):
MKVKAILKFYFMPEEAETRLNRLITKKAFSVNAARNAFDCAEEVAELVCKKSQLCALWGFLDRAAEVFGEGELGILKHYAFSPRSGGEEGRAERRLAVKFARRIRGGAEEHAEGLKVMEELCFL